Protein AF-A0A7X9EC07-F1 (afdb_monomer_lite)

Radius of gyration: 21.34 Å; chains: 1; bounding box: 47×25×72 Å

Structure (mmCIF, N/CA/C/O backbone):
data_AF-A0A7X9EC07-F1
#
_entry.id   AF-A0A7X9EC07-F1
#
loop_
_atom_site.group_PDB
_atom_site.id
_atom_site.type_symbol
_atom_site.label_atom_id
_atom_site.label_alt_id
_atom_site.label_comp_id
_atom_site.label_asym_id
_atom_site.label_entity_id
_atom_site.label_seq_id
_atom_site.pdbx_PDB_ins_code
_atom_site.Cartn_x
_atom_site.Cartn_y
_atom_site.Cartn_z
_atom_site.occupancy
_atom_site.B_iso_or_equiv
_atom_site.auth_seq_id
_atom_site.auth_comp_id
_atom_site.auth_asym_id
_atom_site.auth_atom_id
_atom_site.pdbx_PDB_model_num
ATOM 1 N N . MET A 1 1 ? -6.699 1.178 47.147 1.00 47.12 1 MET A N 1
ATOM 2 C CA . MET A 1 1 ? -6.995 0.506 45.859 1.00 47.12 1 MET A CA 1
ATOM 3 C C . MET A 1 1 ? -6.344 1.306 44.732 1.00 47.12 1 MET A C 1
ATOM 5 O O . MET A 1 1 ? -6.942 2.256 44.261 1.00 47.12 1 MET A O 1
ATOM 9 N N . SER A 1 2 ? -5.089 1.010 44.375 1.00 51.25 2 SER A N 1
ATOM 10 C CA . SER A 1 2 ? -4.297 1.791 43.393 1.00 51.25 2 SER A CA 1
ATOM 11 C C . SER A 1 2 ? -3.324 0.910 42.582 1.00 51.25 2 SER A C 1
ATOM 13 O O . SER A 1 2 ? -2.339 1.402 42.043 1.00 51.25 2 SER A O 1
ATOM 15 N N . GLY A 1 3 ? -3.553 -0.408 42.536 1.00 52.47 3 GLY A N 1
ATOM 16 C CA . GLY A 1 3 ? -2.593 -1.373 41.977 1.00 52.47 3 GLY A CA 1
ATOM 17 C C . GLY A 1 3 ? -2.921 -1.916 40.583 1.00 52.47 3 GLY A C 1
ATOM 18 O O . GLY A 1 3 ? -2.081 -2.577 39.999 1.00 52.47 3 GLY A O 1
ATOM 19 N N . SER A 1 4 ? -4.112 -1.672 40.028 1.00 55.38 4 SER A N 1
ATOM 20 C CA . SER A 1 4 ? -4.583 -2.395 38.830 1.00 55.38 4 SER A CA 1
ATOM 21 C C . SER A 1 4 ? -4.409 -1.661 37.496 1.00 55.38 4 SER A C 1
ATOM 23 O O . SER A 1 4 ? -4.569 -2.277 36.446 1.00 55.38 4 SER A O 1
ATOM 25 N N . ILE A 1 5 ? -4.094 -0.361 37.508 1.00 55.53 5 ILE A N 1
ATOM 26 C CA . ILE A 1 5 ? -3.956 0.443 36.278 1.00 55.53 5 ILE A CA 1
ATOM 27 C C . ILE A 1 5 ? -2.540 0.301 35.686 1.00 55.53 5 ILE A C 1
ATOM 29 O O . ILE A 1 5 ? -2.395 0.144 34.480 1.00 55.53 5 ILE A O 1
ATOM 33 N N . SER A 1 6 ? -1.510 0.235 36.539 1.00 56.44 6 SER A N 1
ATOM 34 C CA . SER A 1 6 ? -0.097 0.106 36.136 1.00 56.44 6 SER A CA 1
ATOM 35 C C . SER A 1 6 ? 0.211 -1.193 35.374 1.00 56.44 6 SER A C 1
ATOM 37 O O . SER A 1 6 ? 0.960 -1.181 34.398 1.00 56.44 6 SER A O 1
ATOM 39 N N . ASP A 1 7 ? -0.365 -2.322 35.793 1.00 57.97 7 ASP A N 1
ATOM 40 C CA . ASP A 1 7 ? -0.009 -3.632 35.228 1.00 57.97 7 ASP A CA 1
ATOM 41 C C . ASP A 1 7 ? -0.603 -3.875 33.833 1.00 57.97 7 ASP A C 1
ATOM 43 O O . ASP A 1 7 ? -0.006 -4.578 33.013 1.00 57.97 7 ASP A O 1
ATOM 47 N N . ASN A 1 8 ? -1.756 -3.273 33.528 1.00 56.47 8 ASN A N 1
ATOM 48 C CA . ASN A 1 8 ? -2.417 -3.446 32.233 1.00 56.47 8 ASN A CA 1
ATOM 49 C C . ASN A 1 8 ? -1.725 -2.653 31.113 1.00 56.47 8 ASN A C 1
ATOM 51 O O . ASN A 1 8 ? -1.567 -3.171 30.003 1.00 56.47 8 ASN A O 1
ATOM 55 N N . ASP A 1 9 ? -1.241 -1.446 31.412 1.00 58.19 9 ASP A N 1
ATOM 56 C CA . ASP A 1 9 ? -0.508 -0.617 30.449 1.00 58.19 9 ASP A CA 1
ATOM 57 C C . ASP A 1 9 ? 0.849 -1.244 30.087 1.00 58.19 9 ASP A C 1
ATOM 59 O O . ASP A 1 9 ? 1.226 -1.306 28.912 1.00 58.19 9 ASP A O 1
ATOM 63 N N . ASN A 1 10 ? 1.544 -1.816 31.077 1.00 57.50 10 ASN A N 1
ATOM 64 C CA . ASN A 1 10 ? 2.830 -2.486 30.868 1.00 57.50 10 ASN A CA 1
ATOM 65 C C . ASN A 1 10 ? 2.687 -3.769 30.024 1.00 57.50 10 ASN A C 1
ATOM 67 O O . ASN A 1 10 ? 3.507 -4.054 29.148 1.00 57.50 10 ASN A O 1
ATOM 71 N N . LYS A 1 11 ? 1.607 -4.532 30.232 1.00 57.59 11 LYS A N 1
ATOM 72 C CA . LYS A 1 11 ? 1.327 -5.763 29.476 1.00 57.59 11 LYS A CA 1
ATOM 73 C C . LYS A 1 11 ? 0.937 -5.480 28.020 1.00 57.59 11 LYS A C 1
ATOM 75 O O . LYS A 1 11 ? 1.361 -6.208 27.124 1.00 57.59 11 LYS A O 1
ATOM 80 N N . SER A 1 12 ? 0.182 -4.407 27.771 1.00 57.81 12 SER A N 1
ATOM 81 C CA . SER A 1 12 ? -0.192 -3.970 26.417 1.00 57.81 12 SER A CA 1
ATOM 82 C C . SER A 1 12 ? 1.024 -3.498 25.604 1.00 57.81 12 SER A C 1
ATOM 84 O O . SER A 1 12 ? 1.198 -3.899 24.449 1.00 57.81 12 SER A O 1
ATOM 86 N N . CYS A 1 13 ? 1.927 -2.730 26.229 1.00 58.59 13 CYS A N 1
ATOM 87 C CA . CYS A 1 13 ? 3.150 -2.231 25.591 1.00 58.59 13 CYS A CA 1
ATOM 88 C C . CYS A 1 13 ? 4.099 -3.370 25.170 1.00 58.59 13 CYS A C 1
ATOM 90 O O . CYS A 1 13 ? 4.586 -3.394 24.037 1.00 58.59 13 CYS A O 1
ATOM 92 N N . ASN A 1 14 ? 4.278 -4.375 26.034 1.00 69.38 14 ASN A N 1
ATOM 93 C CA . ASN A 1 14 ? 5.111 -5.544 25.739 1.00 69.38 14 ASN A CA 1
ATOM 94 C C . ASN A 1 14 ? 4.562 -6.385 24.574 1.00 69.38 14 ASN A C 1
ATOM 96 O O . ASN A 1 14 ? 5.335 -6.876 23.753 1.00 69.38 14 ASN A O 1
ATOM 100 N N . ASN A 1 15 ? 3.238 -6.507 24.452 1.00 71.31 15 ASN A N 1
ATOM 101 C CA . ASN A 1 15 ? 2.611 -7.257 23.363 1.00 71.31 15 ASN A CA 1
ATOM 102 C C . ASN A 1 15 ? 2.710 -6.520 22.017 1.00 71.31 15 ASN A C 1
ATOM 104 O O . ASN A 1 15 ? 3.002 -7.143 20.997 1.00 71.31 15 ASN A O 1
ATOM 108 N N . LEU A 1 16 ? 2.523 -5.195 22.000 1.00 72.50 16 LEU A N 1
ATOM 109 C CA . LEU A 1 16 ? 2.703 -4.385 20.790 1.00 72.50 16 LEU A CA 1
ATOM 110 C C . LEU A 1 16 ? 4.152 -4.412 20.306 1.00 72.50 16 LEU A C 1
ATOM 112 O O . LEU A 1 16 ? 4.399 -4.612 19.118 1.00 72.50 16 LEU A O 1
ATOM 116 N N . TRP A 1 17 ? 5.111 -4.265 21.220 1.00 71.06 17 TRP A N 1
ATOM 117 C CA . TRP A 1 17 ? 6.529 -4.303 20.877 1.00 71.06 17 TRP A CA 1
ATOM 118 C C . TRP A 1 17 ? 6.947 -5.671 20.329 1.00 71.06 17 TRP A C 1
ATOM 120 O O . TRP A 1 17 ? 7.664 -5.739 19.335 1.00 71.06 17 TRP A O 1
ATOM 130 N N . GLN A 1 18 ? 6.422 -6.764 20.892 1.00 78.75 18 GLN A N 1
ATOM 131 C CA . GLN A 1 18 ? 6.635 -8.113 20.359 1.00 78.75 18 GLN A CA 1
ATOM 132 C C . GLN A 1 18 ? 6.054 -8.294 18.950 1.00 78.75 18 GLN A C 1
ATOM 134 O O . GLN A 1 18 ? 6.718 -8.877 18.093 1.00 78.75 18 GLN A O 1
ATOM 139 N N . ILE A 1 19 ? 4.848 -7.782 18.677 1.00 78.38 19 ILE A N 1
ATOM 140 C CA . ILE A 1 19 ? 4.241 -7.838 17.335 1.00 78.38 19 ILE A CA 1
ATOM 141 C C . ILE A 1 19 ? 5.085 -7.037 16.336 1.00 78.38 19 ILE A C 1
ATOM 143 O O . ILE A 1 19 ? 5.397 -7.538 15.253 1.00 78.38 19 ILE A O 1
ATOM 147 N N . LEU A 1 20 ? 5.508 -5.828 16.714 1.00 77.75 20 LEU A N 1
ATOM 148 C CA . LEU A 1 20 ? 6.350 -4.977 15.876 1.00 77.75 20 LEU A CA 1
ATOM 149 C C . LEU A 1 20 ? 7.702 -5.641 15.606 1.00 77.75 20 LEU A C 1
ATOM 151 O O . LEU A 1 20 ? 8.090 -5.751 14.447 1.00 77.75 20 LEU A O 1
ATOM 155 N N . PHE A 1 21 ? 8.370 -6.175 16.629 1.00 81.81 21 PHE A N 1
ATOM 156 C CA . PHE A 1 21 ? 9.655 -6.858 16.481 1.00 81.81 21 PHE A CA 1
ATOM 157 C C . PHE A 1 21 ? 9.546 -8.110 15.605 1.00 81.81 21 PHE A C 1
ATOM 159 O O . PHE A 1 21 ? 10.382 -8.336 14.734 1.00 81.81 21 PHE A O 1
ATOM 166 N N . ARG A 1 22 ? 8.476 -8.899 15.767 1.00 80.94 22 ARG A N 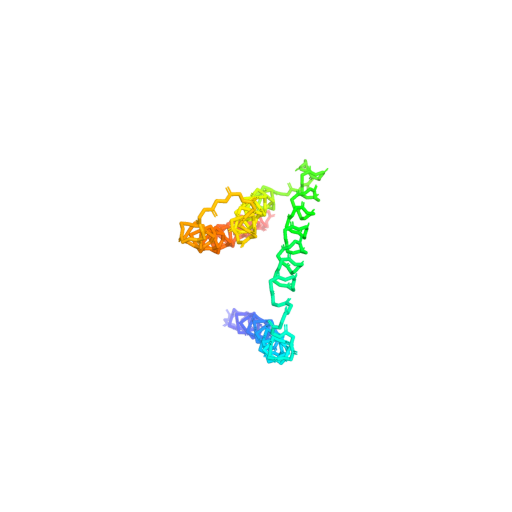1
ATOM 167 C CA . ARG A 1 22 ? 8.229 -10.096 14.951 1.00 80.94 22 ARG A CA 1
ATOM 168 C C . ARG A 1 22 ? 7.968 -9.740 13.486 1.00 80.94 22 ARG A C 1
ATOM 170 O O . ARG A 1 22 ? 8.498 -10.400 12.592 1.00 80.94 22 ARG A O 1
ATOM 177 N N . SER A 1 23 ? 7.206 -8.675 13.231 1.00 77.62 23 SER A N 1
ATOM 178 C CA . SER A 1 23 ? 6.990 -8.169 11.870 1.00 77.62 23 SER A CA 1
ATOM 179 C C . SER A 1 23 ? 8.277 -7.604 11.253 1.00 77.62 23 SER A C 1
ATOM 181 O O . SER A 1 23 ? 8.600 -7.926 10.114 1.00 77.62 23 SER A O 1
ATOM 183 N N . LEU A 1 24 ? 9.075 -6.867 12.030 1.00 83.12 24 LEU A N 1
ATOM 184 C CA . LEU A 1 24 ? 10.349 -6.296 11.600 1.00 83.12 24 LEU A CA 1
ATOM 185 C C . LEU A 1 24 ? 11.375 -7.385 11.266 1.00 83.12 24 LEU A C 1
ATOM 187 O O . LEU A 1 24 ? 12.037 -7.306 10.237 1.00 83.12 24 LEU A O 1
ATOM 191 N N . LEU A 1 25 ? 11.459 -8.437 12.084 1.00 83.00 25 LEU A N 1
ATOM 192 C CA . LEU A 1 25 ? 12.346 -9.577 11.846 1.00 83.00 25 LEU A CA 1
ATOM 193 C C . LEU A 1 25 ? 11.992 -10.311 10.546 1.00 83.00 25 LEU A C 1
ATOM 195 O O . LEU A 1 25 ? 12.879 -10.724 9.803 1.00 83.00 25 LEU A O 1
ATOM 199 N N . SER A 1 26 ? 10.695 -10.414 10.247 1.00 76.19 26 SER A N 1
ATOM 200 C CA . SER A 1 26 ? 10.198 -11.000 8.998 1.00 76.19 26 SER A CA 1
ATOM 201 C C . SER A 1 26 ? 10.651 -10.181 7.783 1.00 76.19 26 SER A C 1
ATOM 203 O O . SER A 1 26 ? 11.126 -10.740 6.798 1.00 7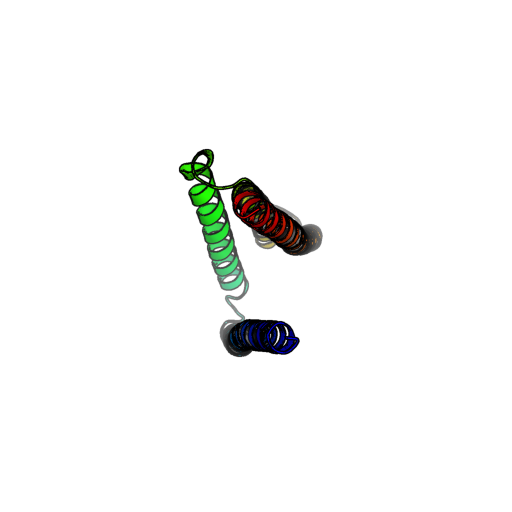6.19 26 SER A O 1
ATOM 205 N N . VAL A 1 27 ? 10.568 -8.849 7.874 1.00 80.69 27 VAL A N 1
ATOM 206 C CA . VAL A 1 27 ? 11.023 -7.928 6.820 1.00 80.69 27 VAL A CA 1
ATOM 207 C C . VAL A 1 27 ? 12.544 -7.995 6.648 1.00 80.69 27 VAL A C 1
ATOM 209 O O . VAL A 1 27 ? 13.026 -8.116 5.524 1.00 80.69 27 VAL A O 1
ATOM 212 N N . ILE A 1 28 ? 13.304 -7.990 7.749 1.00 83.38 28 ILE A N 1
ATOM 213 C CA . ILE A 1 28 ? 14.773 -8.081 7.732 1.00 83.38 28 ILE A CA 1
ATOM 214 C C . ILE A 1 28 ? 15.243 -9.391 7.094 1.00 83.38 28 ILE A C 1
ATOM 216 O O . ILE A 1 28 ? 16.244 -9.382 6.390 1.00 83.38 28 ILE A O 1
ATOM 220 N N . ALA A 1 29 ? 14.538 -10.506 7.296 1.00 82.06 29 ALA A N 1
ATOM 221 C CA . ALA A 1 29 ? 14.895 -11.786 6.686 1.00 82.06 29 ALA A CA 1
ATOM 222 C C . ALA A 1 29 ? 14.613 -11.839 5.170 1.00 82.06 29 ALA A C 1
ATOM 224 O O . ALA A 1 29 ? 15.319 -12.526 4.433 1.00 82.06 29 ALA A O 1
ATOM 225 N N . LEU A 1 30 ? 13.605 -11.102 4.692 1.00 82.62 30 LEU A N 1
ATOM 226 C CA . LEU A 1 30 ? 13.217 -11.068 3.278 1.00 82.62 30 LEU A CA 1
ATOM 227 C C . LEU A 1 30 ? 14.166 -10.222 2.417 1.00 82.62 30 LEU A C 1
ATOM 229 O O . LEU A 1 30 ? 14.437 -10.579 1.272 1.00 82.62 30 LEU A O 1
ATOM 233 N N . VAL A 1 31 ? 14.709 -9.129 2.959 1.00 83.31 31 VAL A N 1
ATOM 234 C CA . VAL A 1 31 ? 15.576 -8.202 2.207 1.00 83.31 31 VAL A CA 1
ATOM 235 C C . VAL A 1 31 ? 16.854 -8.871 1.651 1.00 83.31 31 VAL A C 1
ATOM 237 O O . VAL A 1 31 ? 17.112 -8.724 0.456 1.00 83.31 31 VAL A O 1
ATOM 240 N N . PRO A 1 32 ? 17.633 -9.656 2.424 1.00 80.94 32 PRO A N 1
ATOM 241 C CA . PRO A 1 32 ? 18.808 -10.372 1.922 1.00 80.94 32 PRO A CA 1
ATOM 242 C C . PRO A 1 32 ? 18.468 -11.389 0.833 1.00 80.94 32 PRO A C 1
ATOM 244 O O . PRO A 1 32 ? 19.236 -11.555 -0.113 1.00 80.94 32 PRO A O 1
ATOM 247 N N . LEU A 1 33 ? 17.311 -12.051 0.948 1.00 80.25 33 LEU A N 1
ATOM 248 C CA . LEU A 1 33 ? 16.842 -13.013 -0.045 1.00 80.25 33 LEU A CA 1
ATOM 249 C C . LEU A 1 33 ? 16.534 -12.320 -1.378 1.00 80.25 33 LEU A C 1
ATOM 251 O O . LEU A 1 33 ? 16.957 -12.810 -2.423 1.00 80.25 33 LEU A O 1
ATOM 255 N N . LEU A 1 34 ? 15.869 -11.158 -1.344 1.00 77.50 34 LEU A N 1
ATOM 256 C CA . LEU A 1 34 ? 15.637 -10.353 -2.545 1.00 77.50 34 LEU A CA 1
ATOM 257 C C . LEU A 1 34 ? 16.952 -9.885 -3.177 1.00 77.50 34 LEU A C 1
ATOM 259 O O . LEU A 1 34 ? 17.119 -10.027 -4.382 1.00 77.50 34 LEU A O 1
ATOM 263 N N . ILE A 1 35 ? 17.903 -9.388 -2.379 1.00 78.81 35 ILE A N 1
ATOM 264 C CA . ILE A 1 35 ? 19.212 -8.943 -2.886 1.00 78.81 35 ILE A CA 1
ATOM 265 C C . ILE A 1 35 ? 19.959 -10.106 -3.553 1.00 78.81 35 ILE A C 1
ATOM 267 O O . ILE A 1 35 ? 20.511 -9.946 -4.640 1.00 78.81 35 ILE A O 1
ATOM 271 N N . PHE A 1 36 ? 19.942 -11.290 -2.938 1.00 79.69 36 PHE A N 1
ATOM 272 C CA . PHE A 1 36 ? 20.575 -12.485 -3.494 1.00 79.69 36 PHE A CA 1
ATOM 273 C C . PHE A 1 36 ? 19.962 -12.898 -4.840 1.00 79.69 36 PHE A C 1
ATOM 275 O O . PHE A 1 36 ? 20.690 -13.237 -5.777 1.00 79.69 36 PHE A O 1
ATOM 282 N N . ILE A 1 37 ? 18.633 -12.830 -4.960 1.00 75.69 37 ILE A N 1
ATOM 283 C CA . ILE A 1 37 ? 17.921 -13.088 -6.217 1.00 75.69 37 ILE A CA 1
ATOM 284 C C . ILE A 1 37 ? 18.310 -12.042 -7.270 1.00 75.69 37 ILE A C 1
ATOM 286 O O . ILE A 1 37 ? 18.680 -12.425 -8.378 1.00 75.69 37 ILE A O 1
ATOM 290 N N . SER A 1 38 ? 18.318 -10.751 -6.925 1.00 69.75 38 SER A N 1
ATOM 291 C CA . SER A 1 38 ? 18.657 -9.668 -7.859 1.00 69.75 38 SER A CA 1
ATOM 292 C C . SER A 1 38 ? 20.081 -9.776 -8.409 1.00 69.75 38 SER A C 1
ATOM 294 O O . SER A 1 38 ? 20.289 -9.606 -9.606 1.00 69.75 38 SER A O 1
ATOM 296 N N . VAL A 1 39 ? 21.063 -10.124 -7.569 1.00 76.50 39 VAL A N 1
ATOM 297 C CA . VAL A 1 39 ? 22.459 -10.304 -8.009 1.00 76.50 39 VAL A CA 1
ATOM 298 C C . VAL A 1 39 ? 22.593 -11.490 -8.969 1.00 76.50 39 VAL A C 1
ATOM 300 O O . VAL A 1 39 ? 23.352 -11.427 -9.934 1.00 76.50 39 VAL A O 1
ATOM 303 N N . LYS A 1 40 ? 21.845 -12.574 -8.733 1.00 77.06 40 LYS A N 1
ATOM 304 C CA . LYS A 1 40 ? 21.926 -13.797 -9.544 1.00 77.06 40 LYS A CA 1
ATOM 305 C C . LYS A 1 40 ? 21.129 -13.710 -10.851 1.00 77.06 40 LYS A C 1
ATOM 307 O O . LYS A 1 40 ? 21.519 -14.327 -11.839 1.00 77.06 40 LYS A O 1
ATOM 312 N N . PHE A 1 41 ? 20.034 -12.952 -10.865 1.00 69.69 41 PHE A N 1
ATOM 313 C CA . PHE A 1 41 ? 19.098 -12.834 -11.990 1.00 69.69 41 PHE A CA 1
ATOM 314 C C . PHE A 1 41 ? 19.105 -11.441 -12.631 1.00 69.69 41 PHE A C 1
ATOM 316 O O . PHE A 1 41 ? 18.088 -10.991 -13.150 1.00 69.69 41 PHE A O 1
ATOM 323 N N . ASN A 1 42 ? 20.262 -10.775 -12.651 1.00 70.88 42 ASN A N 1
ATOM 324 C CA . ASN A 1 42 ? 20.396 -9.410 -13.167 1.00 70.88 42 ASN A CA 1
ATOM 325 C C . ASN A 1 42 ? 19.884 -9.247 -14.617 1.00 70.88 42 ASN A C 1
ATOM 327 O O . ASN A 1 42 ? 19.325 -8.216 -14.966 1.00 70.88 42 ASN A O 1
ATOM 331 N N . ASN A 1 43 ? 19.989 -10.295 -15.444 1.00 74.62 43 ASN A N 1
ATOM 332 C CA . ASN A 1 43 ? 19.505 -10.285 -16.833 1.00 74.62 43 ASN A CA 1
ATOM 333 C C . ASN A 1 43 ? 17.967 -10.307 -16.967 1.00 74.62 43 ASN A C 1
ATOM 335 O O . ASN A 1 43 ? 17.455 -10.084 -18.058 1.00 74.62 43 ASN A O 1
ATOM 339 N N . TYR A 1 44 ? 17.235 -10.601 -15.888 1.00 76.69 44 TYR A N 1
ATOM 340 C CA . TYR A 1 44 ? 15.770 -10.712 -15.864 1.00 76.69 44 TYR A CA 1
ATOM 341 C C . TYR A 1 44 ? 15.136 -9.788 -14.816 1.00 76.69 44 TYR A C 1
ATOM 343 O O . TYR A 1 44 ? 14.004 -10.021 -14.386 1.00 76.69 44 TYR A O 1
ATOM 351 N N . LEU A 1 45 ? 15.869 -8.756 -14.386 1.00 77.69 45 LEU A N 1
ATOM 352 C CA . LEU A 1 45 ? 15.443 -7.839 -13.332 1.00 77.69 45 LEU A CA 1
ATOM 353 C C . LEU A 1 45 ? 14.093 -7.194 -13.664 1.00 77.69 45 LEU A C 1
ATOM 355 O O . LEU A 1 45 ? 13.201 -7.199 -12.819 1.00 77.69 45 LEU A O 1
ATOM 359 N N . ASP A 1 46 ? 13.907 -6.747 -14.906 1.00 79.62 46 ASP A N 1
ATOM 360 C CA . ASP A 1 46 ? 12.676 -6.080 -15.343 1.00 79.62 46 ASP A CA 1
ATOM 361 C C . ASP A 1 46 ? 11.453 -7.005 -15.276 1.00 79.62 46 ASP A C 1
ATOM 363 O O . ASP A 1 46 ? 10.370 -6.594 -14.852 1.00 79.62 46 ASP A O 1
ATOM 367 N N . LEU A 1 47 ? 11.631 -8.281 -15.637 1.00 81.88 47 LEU A N 1
ATOM 368 C CA . LEU A 1 47 ? 10.573 -9.289 -15.556 1.00 81.88 47 LEU A CA 1
ATOM 369 C C . LEU A 1 47 ? 10.220 -9.603 -14.104 1.00 81.88 47 LEU A C 1
ATOM 371 O O . LEU A 1 47 ? 9.042 -9.651 -13.759 1.00 81.88 47 LEU A O 1
ATOM 375 N N . TYR A 1 48 ? 11.223 -9.798 -13.247 1.00 82.38 48 TYR A N 1
ATOM 376 C CA . TYR A 1 48 ? 10.991 -10.075 -11.832 1.00 82.38 48 TYR A CA 1
ATOM 377 C C . TYR A 1 48 ? 10.317 -8.895 -11.120 1.00 82.38 48 TYR A C 1
ATOM 379 O O . TYR A 1 48 ? 9.347 -9.103 -10.392 1.00 82.38 48 TYR A O 1
ATOM 387 N N . HIS A 1 49 ? 10.786 -7.668 -11.374 1.00 84.56 49 HIS A N 1
ATOM 388 C CA . HIS A 1 49 ? 10.184 -6.436 -10.855 1.00 84.56 49 HIS A CA 1
ATOM 389 C C . HIS A 1 49 ? 8.712 -6.345 -11.251 1.00 84.56 49 HIS A C 1
ATOM 391 O O . HIS A 1 49 ? 7.838 -6.246 -10.395 1.00 84.56 49 HIS A O 1
ATOM 397 N N . THR A 1 50 ? 8.427 -6.504 -12.544 1.00 89.00 50 THR A N 1
ATOM 398 C CA . THR A 1 50 ? 7.062 -6.451 -13.078 1.00 89.00 50 THR A CA 1
ATOM 399 C C . THR A 1 50 ? 6.162 -7.520 -12.454 1.00 89.00 50 THR A C 1
ATOM 401 O O . THR A 1 50 ? 5.048 -7.221 -12.035 1.00 89.00 50 THR A O 1
ATOM 404 N N . VAL A 1 51 ? 6.630 -8.767 -12.336 1.00 89.81 51 VAL A N 1
ATOM 405 C CA . VAL A 1 51 ? 5.843 -9.854 -11.727 1.00 89.81 51 VAL A CA 1
ATOM 406 C C . VAL A 1 51 ? 5.523 -9.564 -10.261 1.00 89.81 51 VAL A C 1
ATOM 408 O O . VAL A 1 51 ? 4.384 -9.769 -9.839 1.00 89.81 51 VAL A O 1
ATOM 411 N N . LEU A 1 52 ? 6.494 -9.075 -9.484 1.00 88.94 52 LEU A N 1
ATOM 412 C CA . LEU A 1 52 ? 6.259 -8.709 -8.087 1.00 88.94 52 LEU A CA 1
ATOM 413 C C . LEU A 1 52 ? 5.246 -7.572 -7.950 1.00 88.94 52 LEU A C 1
ATOM 415 O O . LEU A 1 52 ? 4.345 -7.666 -7.114 1.00 88.94 52 LEU A O 1
ATOM 419 N N . GLU A 1 53 ? 5.368 -6.531 -8.773 1.00 90.12 53 GLU A N 1
ATOM 420 C CA . GLU A 1 53 ? 4.431 -5.408 -8.760 1.00 90.12 53 GLU A CA 1
ATOM 421 C C . GLU A 1 53 ? 3.015 -5.866 -9.145 1.00 90.12 53 GLU A C 1
ATOM 423 O O . GLU A 1 53 ? 2.052 -5.533 -8.456 1.00 90.12 53 GLU A O 1
ATOM 428 N N . LEU A 1 54 ? 2.856 -6.734 -10.156 1.00 92.06 54 LEU A N 1
AT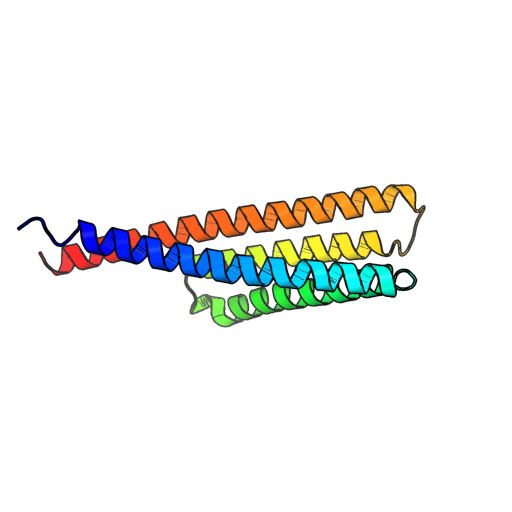OM 429 C CA . LEU A 1 54 ? 1.544 -7.300 -10.502 1.00 92.06 54 LEU A CA 1
ATOM 430 C C . LEU A 1 54 ? 0.932 -8.127 -9.365 1.00 92.06 54 LEU A C 1
ATOM 432 O O . LEU A 1 54 ? -0.274 -8.030 -9.127 1.00 92.06 54 LEU A O 1
ATOM 436 N N . ILE A 1 55 ? 1.731 -8.929 -8.656 1.00 93.81 55 ILE A N 1
ATOM 437 C CA . ILE A 1 55 ? 1.254 -9.674 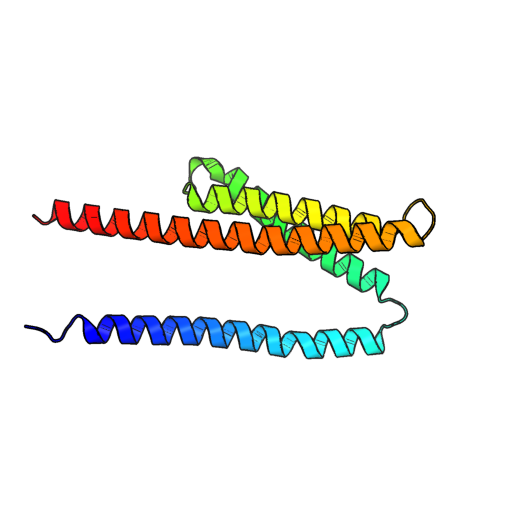-7.481 1.00 93.81 55 ILE A CA 1
ATOM 438 C C . ILE A 1 55 ? 0.768 -8.695 -6.406 1.00 93.81 55 ILE A C 1
ATOM 440 O O . ILE A 1 55 ? -0.295 -8.905 -5.818 1.00 93.81 55 ILE A O 1
ATOM 444 N N . PHE A 1 56 ? 1.511 -7.614 -6.164 1.00 92.94 56 PHE A N 1
ATOM 445 C CA . PHE A 1 56 ? 1.133 -6.600 -5.184 1.00 92.94 56 PHE A CA 1
ATOM 446 C C . PHE A 1 56 ? -0.171 -5.885 -5.566 1.00 92.94 56 PHE A C 1
ATOM 448 O O . PHE A 1 56 ? -1.095 -5.813 -4.750 1.00 92.94 56 PHE A O 1
ATOM 455 N N . ILE A 1 57 ? -0.292 -5.448 -6.824 1.00 95.25 57 ILE A N 1
ATOM 456 C CA . ILE A 1 57 ? -1.509 -4.841 -7.384 1.00 95.25 57 ILE A CA 1
ATOM 457 C C . ILE A 1 57 ? -2.695 -5.800 -7.244 1.00 95.25 57 ILE A C 1
ATOM 459 O O . ILE A 1 57 ? -3.772 -5.396 -6.803 1.00 95.25 57 ILE A O 1
ATOM 463 N N . PHE A 1 58 ? -2.505 -7.082 -7.566 1.00 96.31 58 PHE A N 1
ATOM 464 C CA . PHE A 1 58 ? -3.549 -8.096 -7.446 1.00 96.31 58 PHE A CA 1
ATOM 465 C C . PHE A 1 58 ? -4.031 -8.255 -6.000 1.00 96.31 58 PHE A C 1
ATOM 467 O O . PHE A 1 58 ? -5.237 -8.258 -5.756 1.00 96.31 58 PHE A O 1
ATOM 474 N N . ILE A 1 59 ? -3.114 -8.331 -5.030 1.00 95.81 59 ILE A N 1
ATOM 475 C CA . ILE A 1 59 ? -3.460 -8.417 -3.602 1.00 95.81 59 ILE A CA 1
ATOM 476 C C . ILE A 1 59 ? -4.230 -7.167 -3.152 1.00 95.81 59 ILE A C 1
ATOM 478 O O . ILE A 1 59 ? -5.232 -7.284 -2.442 1.00 95.81 59 ILE A O 1
ATOM 482 N N . ALA A 1 60 ? -3.799 -5.975 -3.573 1.00 95.50 60 ALA A N 1
ATOM 483 C CA . ALA A 1 60 ? -4.458 -4.719 -3.225 1.00 95.50 60 ALA A CA 1
ATOM 484 C C . ALA A 1 60 ? -5.877 -4.622 -3.818 1.00 95.50 60 ALA A C 1
ATOM 486 O O . ALA A 1 60 ? -6.822 -4.266 -3.106 1.00 95.50 60 ALA A O 1
ATOM 487 N N . LEU A 1 61 ? -6.059 -5.012 -5.084 1.00 96.62 61 LEU A N 1
ATOM 488 C CA . LEU A 1 61 ? -7.376 -5.092 -5.722 1.00 96.62 61 LEU A CA 1
ATOM 489 C C . LEU A 1 61 ? -8.264 -6.145 -5.060 1.00 96.62 61 LEU A C 1
ATOM 491 O O . LEU A 1 61 ? -9.439 -5.885 -4.815 1.00 96.62 61 LEU A O 1
ATOM 495 N N . PHE A 1 62 ? -7.714 -7.312 -4.725 1.00 96.75 62 PHE A N 1
ATOM 496 C CA . PHE A 1 62 ? -8.450 -8.356 -4.022 1.00 96.75 62 PHE A CA 1
ATOM 497 C C . PHE A 1 62 ? -8.955 -7.866 -2.660 1.00 96.75 62 PHE A C 1
ATOM 499 O O . PHE A 1 62 ? -10.125 -8.059 -2.332 1.00 96.75 62 PHE A O 1
ATOM 506 N N . ALA A 1 63 ? -8.112 -7.167 -1.893 1.00 94.75 63 ALA A N 1
ATOM 507 C CA . ALA A 1 63 ? -8.510 -6.556 -0.627 1.00 94.75 63 ALA A CA 1
ATOM 508 C C . ALA A 1 63 ? -9.632 -5.520 -0.814 1.00 94.75 63 ALA A C 1
ATOM 510 O O . ALA A 1 63 ? -10.609 -5.527 -0.060 1.00 94.75 63 ALA A O 1
ATOM 511 N N . PHE A 1 64 ? -9.535 -4.672 -1.843 1.00 96.56 64 PHE A N 1
ATOM 512 C CA . PHE A 1 64 ? -10.600 -3.732 -2.194 1.00 96.56 64 PHE A CA 1
ATOM 513 C C . PHE A 1 64 ? -11.911 -4.457 -2.524 1.00 96.56 64 PHE A C 1
ATOM 515 O O . PHE A 1 64 ? -12.936 -4.153 -1.916 1.00 96.56 64 PHE A O 1
ATOM 522 N N . PHE A 1 65 ? -11.887 -5.439 -3.427 1.00 96.75 65 PHE A N 1
ATOM 523 C CA . PHE A 1 65 ? -13.085 -6.182 -3.820 1.00 96.75 65 PHE A CA 1
ATOM 524 C C . PHE A 1 65 ? -13.700 -6.946 -2.652 1.00 96.75 65 PHE A C 1
ATOM 526 O O . PHE A 1 65 ? -14.919 -6.955 -2.505 1.00 96.75 65 PHE A O 1
ATOM 533 N N . PHE A 1 66 ? -12.884 -7.537 -1.782 1.00 96.12 66 PHE A N 1
ATOM 534 C CA . PHE A 1 66 ? -13.368 -8.216 -0.585 1.00 96.12 66 PHE A CA 1
ATOM 535 C C . PHE A 1 66 ? -14.162 -7.270 0.330 1.00 96.12 66 PHE A C 1
ATOM 537 O O . PHE A 1 66 ? -15.247 -7.623 0.804 1.00 96.12 66 PHE A O 1
ATOM 544 N N . ILE A 1 67 ? -13.650 -6.055 0.546 1.00 95.06 67 ILE A N 1
ATOM 545 C CA . ILE A 1 67 ? -14.320 -5.021 1.345 1.00 95.06 67 ILE A CA 1
ATOM 546 C C . ILE A 1 67 ? -15.569 -4.505 0.624 1.00 95.06 67 ILE A C 1
ATOM 548 O O . ILE A 1 67 ? -16.614 -4.344 1.251 1.00 95.06 67 ILE A O 1
ATOM 552 N N . TRP A 1 68 ? -15.479 -4.283 -0.688 1.00 94.88 68 TRP A 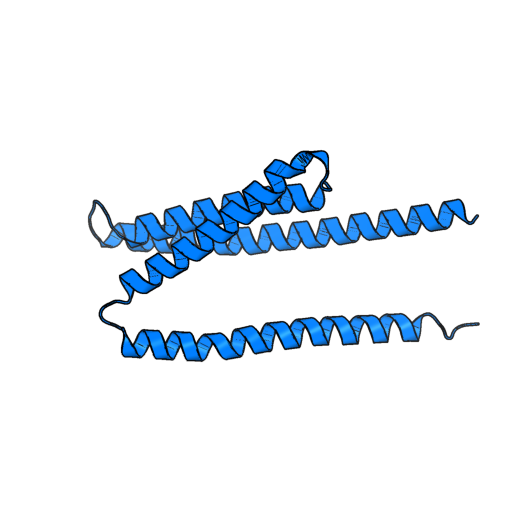N 1
ATOM 553 C CA . TRP A 1 68 ? -16.577 -3.795 -1.520 1.00 94.88 68 TRP A CA 1
ATOM 554 C C . TRP A 1 68 ? -17.761 -4.768 -1.557 1.00 94.88 68 TRP A C 1
ATOM 556 O O . TRP A 1 68 ? -18.905 -4.367 -1.370 1.00 94.88 68 TRP A O 1
ATOM 566 N N . LEU A 1 69 ? -17.505 -6.067 -1.715 1.00 95.94 69 LEU A N 1
ATOM 567 C CA . LEU A 1 69 ? -18.551 -7.096 -1.713 1.00 95.94 69 LEU A CA 1
ATOM 568 C C . LEU A 1 69 ? -19.255 -7.225 -0.356 1.00 95.94 69 LEU A C 1
ATOM 570 O O . LEU A 1 69 ? -20.403 -7.654 -0.287 1.00 95.94 69 LEU A O 1
ATOM 574 N N . ASN A 1 70 ? -18.584 -6.834 0.726 1.00 94.56 70 ASN A N 1
ATOM 575 C CA . ASN A 1 70 ? -19.125 -6.856 2.082 1.00 94.56 70 ASN A CA 1
ATOM 576 C C . ASN A 1 70 ? -19.446 -5.446 2.603 1.00 94.56 70 ASN A C 1
ATOM 578 O O . ASN A 1 70 ? -19.527 -5.248 3.818 1.00 94.56 70 ASN A O 1
ATOM 582 N N . TYR A 1 71 ? -19.644 -4.477 1.700 1.00 91.19 71 TYR A N 1
ATOM 583 C CA . TYR A 1 71 ? -19.742 -3.057 2.035 1.00 91.19 71 TYR A CA 1
ATOM 584 C C . TYR A 1 71 ? -20.753 -2.783 3.151 1.00 91.19 71 TYR A C 1
ATOM 586 O O . TYR A 1 71 ? -20.418 -2.125 4.131 1.00 91.19 71 TYR A O 1
ATOM 594 N N . GLU A 1 72 ? -21.959 -3.345 3.066 1.00 91.25 72 GLU A N 1
ATOM 595 C CA . GLU A 1 72 ? -23.022 -3.117 4.054 1.00 91.25 72 GLU A CA 1
ATOM 596 C C . GLU A 1 72 ? -22.707 -3.696 5.440 1.00 91.25 72 GLU A C 1
ATOM 598 O O . GLU A 1 72 ? -23.087 -3.110 6.452 1.00 91.25 72 GLU A O 1
ATOM 603 N N . LYS A 1 73 ? -21.975 -4.814 5.498 1.00 90.62 73 LYS A N 1
ATOM 604 C CA . LYS A 1 73 ? -21.697 -5.566 6.736 1.00 90.62 73 LYS A CA 1
ATOM 605 C C . LYS A 1 73 ? -20.462 -5.065 7.481 1.00 90.62 73 LYS A C 1
ATOM 607 O O . LYS A 1 73 ? -20.297 -5.334 8.667 1.00 90.62 73 LYS A O 1
ATOM 612 N N . ILE A 1 74 ? -19.572 -4.373 6.780 1.00 91.12 74 ILE A N 1
ATOM 613 C CA . ILE A 1 74 ? -18.277 -3.939 7.294 1.00 91.12 74 ILE A CA 1
ATOM 614 C C . ILE A 1 74 ? -18.368 -2.509 7.849 1.00 91.12 74 ILE A C 1
ATOM 616 O O . ILE A 1 74 ? -19.071 -1.657 7.299 1.00 91.12 74 ILE A O 1
ATOM 620 N N . SER A 1 75 ? -17.633 -2.229 8.934 1.00 87.62 75 SER A N 1
ATOM 621 C CA . SER A 1 75 ? -17.603 -0.900 9.560 1.00 87.62 75 SER A CA 1
ATOM 622 C C . SER A 1 75 ? -16.973 0.161 8.649 1.00 87.62 75 SER A C 1
ATOM 624 O O . SER A 1 75 ? -16.135 -0.135 7.793 1.00 87.62 75 SER A O 1
ATOM 626 N N . SER A 1 76 ? -17.341 1.427 8.864 1.00 87.12 76 SER A N 1
ATOM 627 C CA . SER A 1 76 ? -16.853 2.561 8.063 1.00 87.12 76 SER A CA 1
ATOM 628 C C . SER A 1 76 ? -15.316 2.636 7.985 1.00 87.12 76 SER A C 1
ATOM 630 O O . SER A 1 76 ? -14.763 2.947 6.931 1.00 87.12 76 SER A O 1
ATOM 632 N N . CYS A 1 77 ? -14.618 2.241 9.060 1.00 87.75 77 CYS A N 1
ATOM 633 C CA . CYS A 1 77 ? -13.152 2.241 9.124 1.00 87.75 77 CYS A CA 1
ATOM 634 C C . CYS A 1 77 ? -12.518 1.333 8.061 1.00 87.75 77 CYS A C 1
ATOM 636 O O . CYS A 1 77 ? -11.601 1.727 7.342 1.00 87.75 77 CYS A O 1
ATOM 638 N N . TYR A 1 78 ? -13.026 0.109 7.934 1.00 88.88 78 TYR A N 1
ATOM 639 C CA . TYR A 1 78 ? -12.530 -0.852 6.951 1.00 88.88 78 TYR A CA 1
ATOM 640 C C . TYR A 1 78 ? -12.952 -0.478 5.525 1.00 88.88 78 TYR A C 1
ATOM 642 O O . TYR A 1 78 ? -12.194 -0.720 4.591 1.00 88.88 78 TYR A O 1
ATOM 650 N N . ARG A 1 79 ? -14.112 0.170 5.334 1.00 92.12 79 ARG A N 1
ATOM 651 C CA . ARG A 1 79 ? -14.510 0.696 4.012 1.00 92.12 79 ARG A CA 1
ATOM 652 C C . ARG A 1 79 ? -13.491 1.706 3.496 1.00 92.12 79 ARG A C 1
ATOM 654 O O . ARG A 1 79 ? -13.091 1.641 2.337 1.00 92.12 79 ARG A O 1
ATOM 661 N N . MET A 1 80 ? -13.035 2.602 4.371 1.00 91.44 80 MET A N 1
ATOM 662 C CA . MET A 1 80 ? -11.992 3.565 4.035 1.00 91.44 80 MET A CA 1
ATOM 663 C C . MET A 1 80 ? -10.678 2.874 3.639 1.00 91.44 80 MET A C 1
ATOM 665 O O . MET A 1 80 ? -10.050 3.271 2.657 1.00 91.44 80 MET A O 1
ATOM 669 N N . LEU A 1 81 ? -10.292 1.818 4.364 1.00 93.56 81 LEU A N 1
ATOM 670 C CA . LEU A 1 81 ? -9.116 1.013 4.032 1.00 93.56 81 LEU A CA 1
ATOM 671 C C . LEU A 1 81 ? -9.223 0.423 2.617 1.00 93.56 81 LEU A C 1
ATOM 673 O O . LEU A 1 81 ? -8.263 0.498 1.859 1.00 93.56 81 LEU A O 1
ATOM 677 N N . GLY A 1 82 ? -10.404 -0.076 2.237 1.00 93.88 82 GLY A N 1
ATOM 678 C CA . GLY A 1 82 ? -10.665 -0.599 0.894 1.00 93.88 82 GLY A CA 1
ATOM 679 C C . GLY A 1 82 ? -10.430 0.436 -0.206 1.00 93.88 82 GLY A C 1
ATOM 680 O O . GLY A 1 82 ? -9.698 0.160 -1.154 1.00 93.88 82 GLY A O 1
ATOM 681 N N . TYR A 1 83 ? -10.978 1.647 -0.069 1.00 94.44 83 TYR A N 1
ATOM 682 C CA . TYR A 1 83 ? -10.714 2.730 -1.029 1.00 94.44 83 TYR A CA 1
ATOM 683 C C . TYR A 1 83 ? -9.233 3.112 -1.092 1.00 94.44 83 TYR A C 1
ATOM 685 O O . TYR A 1 83 ? -8.710 3.405 -2.167 1.00 94.44 83 TYR A O 1
ATOM 693 N N . GLY A 1 84 ? -8.542 3.071 0.048 1.00 95.00 84 GLY A N 1
ATOM 694 C CA . GLY A 1 84 ? -7.098 3.253 0.097 1.00 95.00 84 GLY A CA 1
ATOM 695 C C . GLY A 1 84 ? -6.344 2.187 -0.698 1.00 95.00 84 GLY A C 1
ATOM 696 O O . GLY A 1 84 ? -5.480 2.531 -1.499 1.00 95.00 84 GLY A O 1
ATOM 697 N N . CYS A 1 85 ? -6.710 0.911 -0.542 1.00 95.88 85 CYS A N 1
ATOM 698 C CA . CYS A 1 85 ? -6.145 -0.195 -1.320 1.00 95.88 85 CYS A CA 1
ATOM 699 C C . CYS A 1 85 ? -6.365 -0.020 -2.828 1.00 95.88 85 CYS A C 1
ATOM 701 O O . CYS A 1 85 ? -5.446 -0.282 -3.599 1.00 95.88 85 CYS A O 1
ATOM 703 N N . LEU A 1 86 ? -7.535 0.472 -3.248 1.00 96.75 86 LEU A N 1
ATOM 704 C CA . LEU A 1 86 ? -7.804 0.774 -4.656 1.00 96.75 86 LEU A CA 1
ATOM 705 C C . LEU A 1 86 ? -6.863 1.859 -5.198 1.00 96.75 86 LEU A C 1
ATOM 707 O O . LEU A 1 86 ? -6.280 1.683 -6.262 1.00 96.75 86 LEU A O 1
ATOM 711 N N . MET A 1 87 ? -6.687 2.964 -4.466 1.00 96.38 87 MET A N 1
ATOM 712 C CA . MET A 1 87 ? -5.792 4.047 -4.893 1.00 96.38 87 MET A CA 1
ATOM 713 C C . MET A 1 87 ? -4.334 3.589 -4.991 1.00 96.38 87 MET A C 1
ATOM 715 O O . MET A 1 87 ? -3.658 3.917 -5.961 1.00 96.38 87 MET A O 1
ATOM 719 N N . ILE A 1 88 ? -3.865 2.797 -4.021 1.00 96.62 88 ILE A N 1
ATOM 720 C CA . ILE A 1 88 ? -2.519 2.201 -4.041 1.00 96.62 88 ILE A CA 1
ATOM 721 C C . ILE A 1 88 ? -2.355 1.320 -5.287 1.00 96.62 88 ILE A C 1
ATOM 723 O O . ILE A 1 88 ? -1.422 1.525 -6.057 1.00 96.62 88 ILE A O 1
ATOM 727 N N . ALA A 1 89 ? -3.312 0.420 -5.546 1.00 96.31 89 ALA A N 1
ATOM 728 C CA . ALA A 1 89 ? -3.283 -0.453 -6.717 1.00 96.31 89 ALA A CA 1
ATOM 729 C C . ALA A 1 89 ? -3.233 0.329 -8.040 1.00 96.31 89 ALA A C 1
ATOM 731 O O . ALA A 1 89 ? -2.514 -0.062 -8.956 1.00 96.31 89 ALA A O 1
ATOM 732 N N . LEU A 1 90 ? -3.972 1.439 -8.147 1.00 95.81 90 LEU A N 1
ATOM 733 C CA . LEU A 1 90 ? -3.955 2.294 -9.337 1.00 95.81 90 LEU A CA 1
ATOM 734 C C . LEU A 1 90 ? -2.596 2.973 -9.538 1.00 95.81 90 LEU A C 1
ATOM 736 O O . LEU A 1 90 ? -2.096 3.007 -10.661 1.00 95.81 90 LEU A O 1
ATOM 740 N N . PHE A 1 91 ? -1.981 3.499 -8.477 1.00 95.75 91 PHE A N 1
ATOM 741 C CA . PHE A 1 91 ? -0.667 4.131 -8.591 1.00 95.75 91 PHE A CA 1
ATOM 742 C C . PHE A 1 91 ? 0.445 3.125 -8.891 1.00 95.75 91 PHE A C 1
ATOM 744 O O . PHE A 1 91 ? 1.307 3.429 -9.713 1.00 95.75 91 PHE A O 1
ATOM 751 N N . ASP A 1 92 ? 0.401 1.926 -8.311 1.00 94.25 92 ASP A N 1
ATOM 752 C CA . ASP A 1 92 ? 1.367 0.865 -8.619 1.00 94.25 92 ASP A CA 1
ATOM 753 C C . ASP A 1 92 ? 1.188 0.322 -10.043 1.00 94.25 92 ASP A C 1
ATOM 755 O O . ASP A 1 92 ? 2.169 0.037 -10.735 1.00 94.25 92 ASP A O 1
ATOM 759 N N . LEU A 1 93 ? -0.053 0.259 -10.538 1.00 93.56 93 LEU A N 1
ATOM 760 C CA . LEU A 1 93 ? -0.329 -0.071 -11.935 1.00 93.56 93 LEU A CA 1
ATOM 761 C C . LEU A 1 93 ? 0.280 0.970 -12.881 1.00 93.56 93 LEU A C 1
ATOM 763 O O . LEU A 1 93 ? 0.930 0.598 -13.856 1.00 93.56 93 LEU A O 1
ATOM 767 N N . LEU A 1 94 ? 0.118 2.264 -12.580 1.00 92.19 94 LEU A N 1
ATOM 768 C CA . LEU A 1 94 ? 0.741 3.340 -13.354 1.00 92.19 94 LEU A CA 1
ATOM 769 C C . LEU A 1 94 ? 2.270 3.258 -13.275 1.00 92.19 94 LEU A C 1
ATOM 771 O O . LEU A 1 94 ? 2.927 3.288 -14.311 1.00 92.19 94 LEU A O 1
ATOM 775 N N . HIS A 1 95 ? 2.842 3.082 -12.081 1.00 92.00 95 HIS A N 1
ATOM 776 C CA . HIS A 1 95 ? 4.280 2.872 -11.897 1.00 92.00 95 HIS A CA 1
ATOM 777 C C . HIS A 1 95 ? 4.813 1.754 -12.805 1.00 92.00 95 HIS A C 1
ATOM 779 O O . HIS A 1 95 ? 5.776 1.977 -13.544 1.00 92.00 95 HIS A O 1
ATOM 785 N N . THR A 1 96 ? 4.148 0.596 -12.789 1.00 90.94 96 THR A N 1
ATOM 786 C CA . THR A 1 96 ? 4.513 -0.589 -13.578 1.00 90.94 96 THR A CA 1
ATOM 787 C C . THR A 1 96 ? 4.376 -0.327 -15.077 1.00 90.94 96 THR A C 1
ATOM 789 O O . THR A 1 96 ? 5.266 -0.666 -15.854 1.00 90.94 96 THR A O 1
ATOM 792 N N . PHE A 1 97 ? 3.295 0.336 -15.495 1.00 88.62 97 PHE A N 1
ATOM 793 C CA . PHE A 1 97 ? 3.064 0.693 -16.894 1.00 88.62 97 PHE A CA 1
ATOM 794 C C . PHE A 1 97 ? 4.160 1.621 -17.441 1.00 88.62 97 PHE A C 1
ATOM 796 O O . PHE A 1 97 ? 4.709 1.368 -18.513 1.00 88.62 97 PHE A O 1
ATOM 803 N N . TYR A 1 98 ? 4.526 2.663 -16.685 1.00 86.88 98 TYR A N 1
ATOM 804 C CA . TYR A 1 98 ? 5.608 3.575 -17.067 1.00 86.88 98 TYR A CA 1
ATOM 805 C C . TYR A 1 98 ? 6.995 2.925 -16.951 1.00 86.88 98 TYR A C 1
ATOM 807 O O . TYR A 1 98 ? 7.889 3.299 -17.705 1.00 86.88 98 TYR A O 1
ATOM 815 N N . PHE A 1 99 ? 7.175 1.941 -16.063 1.00 84.12 99 PHE A N 1
ATOM 816 C CA . PHE A 1 99 ? 8.419 1.175 -15.928 1.00 84.12 99 PHE A CA 1
ATOM 817 C C . PHE A 1 99 ? 8.708 0.311 -17.166 1.00 84.12 99 PHE A C 1
ATOM 819 O O . PHE A 1 99 ? 9.838 0.282 -17.640 1.00 84.12 99 PHE A O 1
ATOM 826 N N . LEU A 1 100 ? 7.684 -0.342 -17.729 1.00 81.44 100 LEU A N 1
ATOM 827 C CA . LEU A 1 100 ? 7.812 -1.199 -18.918 1.00 81.44 100 LEU A CA 1
ATOM 828 C C . LEU A 1 100 ? 8.100 -0.425 -20.218 1.00 81.44 100 LEU A C 1
ATOM 830 O O . LEU A 1 100 ? 8.490 -1.038 -21.208 1.00 81.44 100 LEU A O 1
ATOM 834 N N . GLY A 1 101 ? 7.904 0.899 -20.240 1.00 71.19 101 GLY A N 1
ATOM 835 C CA . GLY A 1 101 ? 8.302 1.753 -21.366 1.00 71.19 101 GLY A CA 1
ATOM 836 C C . GLY A 1 101 ? 7.604 1.442 -22.699 1.00 71.19 101 GLY A C 1
ATOM 837 O O . GLY A 1 101 ? 8.214 1.617 -23.748 1.00 71.19 101 GLY A O 1
ATOM 838 N N . ILE A 1 102 ? 6.344 0.987 -22.672 1.00 63.91 102 ILE A N 1
ATOM 839 C CA . ILE A 1 102 ? 5.658 0.336 -23.809 1.00 63.91 102 ILE A CA 1
ATOM 840 C C . ILE A 1 102 ? 5.485 1.203 -25.084 1.00 63.91 102 ILE A C 1
ATOM 842 O O . ILE A 1 102 ? 5.072 0.646 -26.091 1.00 63.91 102 ILE A O 1
ATOM 846 N N . ASP A 1 103 ? 5.839 2.500 -25.145 1.00 55.31 103 ASP A N 1
ATOM 847 C CA . ASP A 1 103 ? 5.554 3.284 -26.375 1.00 55.31 103 ASP A CA 1
ATOM 848 C C . ASP A 1 103 ? 6.339 4.603 -26.648 1.00 55.31 103 ASP A C 1
ATOM 850 O O . ASP A 1 103 ? 5.843 5.454 -27.386 1.00 55.31 103 ASP A O 1
ATOM 854 N N . SER A 1 104 ? 7.528 4.887 -26.073 1.00 54.22 104 SER A N 1
ATOM 855 C CA . SER A 1 104 ? 8.113 6.257 -26.192 1.00 54.22 104 SER A CA 1
ATOM 856 C C . SER A 1 104 ? 9.582 6.408 -25.720 1.00 54.22 104 SER A C 1
ATOM 858 O O . SER A 1 104 ? 10.082 5.522 -25.027 1.00 54.22 104 SER A O 1
ATOM 860 N N . PRO A 1 105 ? 10.309 7.507 -26.052 1.00 61.28 105 PRO A N 1
ATOM 861 C CA . PRO A 1 105 ? 11.669 7.800 -25.575 1.00 61.28 105 PRO A CA 1
ATOM 862 C C . PRO A 1 105 ? 11.909 7.562 -24.071 1.00 61.28 105 PRO A C 1
ATOM 864 O O . PRO A 1 105 ? 11.315 8.200 -23.200 1.00 61.28 105 PRO A O 1
ATOM 867 N N . TYR A 1 106 ? 12.881 6.687 -23.801 1.00 63.12 106 TYR A N 1
ATOM 868 C CA . TYR A 1 106 ? 13.246 6.096 -22.504 1.00 63.12 106 TYR A CA 1
ATOM 869 C C . TYR A 1 106 ? 13.417 7.074 -21.319 1.00 63.12 106 TYR A C 1
ATOM 871 O O . TYR A 1 106 ? 13.175 6.694 -20.176 1.00 63.12 106 TYR A O 1
ATOM 879 N N . SER A 1 107 ? 13.847 8.323 -21.538 1.00 65.62 107 SER A N 1
ATOM 880 C CA . SER A 1 107 ? 14.255 9.219 -20.438 1.00 65.62 107 SER A CA 1
ATOM 881 C C . SER A 1 107 ? 13.094 9.847 -19.662 1.00 65.62 107 SER A C 1
ATOM 883 O O . SER A 1 107 ? 13.220 10.091 -18.465 1.00 65.62 107 SER A O 1
ATOM 885 N N . ILE A 1 108 ? 11.956 10.094 -20.314 1.00 68.50 108 ILE A N 1
ATOM 886 C CA . ILE A 1 108 ? 10.801 10.766 -19.698 1.00 68.50 108 ILE A CA 1
ATOM 887 C C . ILE A 1 108 ? 10.001 9.789 -18.810 1.00 68.50 108 ILE A C 1
ATOM 889 O O . ILE A 1 108 ? 9.414 10.180 -17.803 1.00 68.50 108 ILE A O 1
ATOM 893 N N . TYR A 1 109 ? 10.014 8.498 -19.144 1.00 69.00 109 TYR A N 1
ATOM 894 C CA . TYR A 1 109 ? 9.188 7.471 -18.500 1.00 69.00 109 TYR A CA 1
ATOM 895 C C . TYR A 1 109 ? 9.731 7.022 -17.145 1.00 69.00 109 TYR A C 1
ATOM 897 O O . TYR A 1 109 ? 8.948 6.771 -16.230 1.00 69.00 109 TYR A O 1
ATOM 905 N N . ILE A 1 110 ? 11.057 6.996 -16.984 1.00 74.69 110 ILE A N 1
ATOM 906 C CA . ILE A 1 110 ? 11.693 6.674 -15.700 1.00 74.69 110 ILE A CA 1
ATOM 907 C C . ILE A 1 110 ? 11.290 7.705 -14.635 1.00 74.69 110 ILE A C 1
ATOM 909 O O . ILE A 1 110 ? 10.958 7.327 -13.513 1.00 74.69 110 ILE A O 1
ATOM 913 N N . ASP A 1 111 ? 11.231 8.992 -14.994 1.00 83.25 111 ASP A N 1
ATOM 914 C CA . ASP A 1 111 ? 10.799 10.053 -14.077 1.00 83.25 111 ASP A CA 1
ATOM 915 C C . ASP A 1 111 ? 9.332 9.858 -13.648 1.00 83.25 111 ASP A C 1
ATOM 917 O O . ASP A 1 111 ? 9.017 9.872 -12.458 1.00 83.25 111 ASP A O 1
ATOM 921 N N . TYR A 1 112 ? 8.427 9.567 -14.590 1.00 86.12 112 TYR A N 1
ATOM 922 C CA . TYR A 1 112 ? 7.028 9.274 -14.255 1.00 86.12 112 TYR A CA 1
ATOM 923 C C . TYR A 1 112 ? 6.867 8.009 -13.411 1.00 86.12 112 TYR A C 1
ATOM 925 O O . TYR A 1 112 ? 6.136 8.031 -12.420 1.00 86.12 112 TYR A O 1
ATOM 933 N N . SER A 1 113 ? 7.568 6.930 -13.757 1.00 89.06 113 SER A N 1
ATOM 934 C CA . SER A 1 113 ? 7.533 5.675 -13.006 1.00 89.06 113 SER A CA 1
ATOM 935 C C . SER A 1 113 ? 7.952 5.891 -11.548 1.00 89.06 113 SER A C 1
ATOM 937 O O . SER A 1 113 ? 7.236 5.470 -10.635 1.00 89.06 113 SER A O 1
ATOM 939 N N . ILE A 1 114 ? 9.043 6.626 -11.308 1.00 88.75 114 ILE A N 1
ATOM 940 C CA . ILE A 1 114 ? 9.512 6.959 -9.955 1.00 88.75 114 ILE A CA 1
ATOM 941 C C . ILE A 1 114 ? 8.495 7.843 -9.222 1.00 88.75 114 ILE A C 1
ATOM 943 O O . ILE A 1 114 ? 8.208 7.609 -8.046 1.00 88.75 114 ILE A O 1
ATOM 947 N N . ARG A 1 115 ? 7.904 8.837 -9.894 1.00 93.06 115 ARG A N 1
ATOM 948 C CA . ARG A 1 115 ? 6.879 9.705 -9.289 1.00 93.06 115 ARG A CA 1
ATOM 949 C C . ARG A 1 115 ? 5.655 8.912 -8.838 1.00 93.06 115 ARG A C 1
ATOM 951 O O . ARG A 1 115 ? 5.201 9.112 -7.713 1.00 93.06 115 ARG A O 1
ATOM 958 N N . PHE A 1 116 ? 5.146 7.999 -9.666 1.00 93.19 116 PHE A N 1
ATOM 959 C CA . PHE A 1 116 ? 4.011 7.149 -9.294 1.00 93.19 116 PHE A CA 1
ATOM 960 C C . PHE A 1 116 ? 4.348 6.198 -8.146 1.00 93.19 116 PHE A C 1
ATOM 962 O O . PHE A 1 116 ? 3.543 6.068 -7.225 1.00 93.19 116 PHE A O 1
ATOM 969 N N . TRP A 1 117 ? 5.555 5.627 -8.132 1.00 93.00 117 TRP A N 1
ATOM 970 C CA . TRP A 1 117 ? 6.031 4.814 -7.011 1.00 93.00 117 TRP A CA 1
ATOM 971 C C . TRP A 1 117 ? 6.034 5.599 -5.694 1.00 93.00 117 TRP A C 1
ATOM 973 O O . TRP A 1 117 ? 5.498 5.143 -4.682 1.00 93.00 117 TRP A O 1
ATOM 983 N N . ILE A 1 118 ? 6.567 6.824 -5.709 1.00 93.44 118 ILE A N 1
ATOM 984 C CA . ILE A 1 118 ? 6.586 7.702 -4.534 1.00 93.44 118 ILE A CA 1
ATOM 985 C C . ILE A 1 118 ? 5.156 8.024 -4.078 1.00 93.44 118 ILE A C 1
ATOM 987 O O . ILE A 1 118 ? 4.839 7.876 -2.896 1.00 93.44 118 ILE A O 1
ATOM 991 N N . ILE A 1 119 ? 4.274 8.418 -5.003 1.00 96.00 119 ILE A N 1
ATOM 992 C CA . ILE A 1 119 ? 2.872 8.742 -4.701 1.00 96.00 119 ILE A CA 1
ATOM 993 C C . ILE A 1 119 ? 2.143 7.536 -4.096 1.00 96.00 119 ILE A C 1
ATOM 995 O O . ILE A 1 119 ? 1.412 7.703 -3.117 1.00 96.00 119 ILE A O 1
ATOM 999 N N . SER A 1 120 ? 2.372 6.326 -4.611 1.00 94.75 120 SER A N 1
ATOM 1000 C CA . SER A 1 120 ? 1.797 5.093 -4.063 1.00 94.75 120 SER A CA 1
ATOM 1001 C C . SER A 1 120 ? 2.207 4.875 -2.602 1.00 94.75 120 SER A C 1
ATOM 1003 O O . SER A 1 120 ? 1.355 4.696 -1.726 1.00 94.75 120 SER A O 1
ATOM 1005 N N . ARG A 1 121 ? 3.504 5.012 -2.286 1.00 93.88 121 ARG A N 1
ATOM 1006 C CA . ARG A 1 121 ? 4.014 4.859 -0.910 1.00 93.88 121 ARG A CA 1
ATOM 1007 C C . ARG A 1 121 ? 3.475 5.923 0.039 1.00 93.88 121 ARG A C 1
ATOM 1009 O O . ARG A 1 121 ? 3.059 5.592 1.150 1.00 93.88 121 ARG A O 1
ATOM 1016 N N . PHE A 1 122 ? 3.408 7.181 -0.392 1.00 95.50 122 PHE A N 1
ATOM 1017 C CA . PHE A 1 122 ? 2.770 8.234 0.404 1.00 95.50 122 PHE A CA 1
ATOM 1018 C C . PHE A 1 122 ? 1.287 7.945 0.644 1.00 95.50 122 PHE A C 1
ATOM 1020 O O . PHE A 1 122 ? 0.814 8.072 1.774 1.00 95.50 122 PHE A O 1
ATOM 1027 N N . THR A 1 123 ? 0.569 7.489 -0.381 1.00 95.12 123 THR A N 1
ATOM 1028 C CA . THR A 1 123 ? -0.837 7.085 -0.260 1.00 95.12 123 THR A CA 1
ATOM 1029 C C . THR A 1 123 ? -1.000 5.963 0.763 1.00 95.12 123 THR A C 1
ATOM 1031 O O . THR A 1 123 ? -1.856 6.063 1.642 1.00 95.12 123 THR A O 1
ATOM 1034 N N . GLN A 1 124 ? -0.137 4.943 0.732 1.00 94.19 124 GLN A N 1
ATOM 1035 C CA . GLN A 1 124 ? -0.146 3.844 1.699 1.00 94.19 124 GLN A CA 1
ATOM 1036 C C . GLN A 1 124 ? 0.016 4.337 3.143 1.00 94.19 124 GLN A C 1
ATOM 1038 O O . GLN A 1 124 ? -0.745 3.934 4.027 1.00 94.19 124 GLN A O 1
ATOM 1043 N N . VAL A 1 125 ? 0.964 5.247 3.384 1.00 95.12 125 VAL A N 1
ATOM 1044 C CA . VAL A 1 125 ? 1.197 5.831 4.713 1.00 95.12 125 VAL A CA 1
ATOM 1045 C C . VAL A 1 125 ? 0.001 6.667 5.172 1.00 95.12 125 VAL A C 1
ATOM 1047 O O . VAL A 1 125 ? -0.433 6.532 6.316 1.00 95.12 125 VAL A O 1
ATOM 1050 N N . ILE A 1 126 ? -0.564 7.501 4.295 1.00 94.88 126 ILE A N 1
ATOM 1051 C CA . ILE A 1 126 ? -1.721 8.351 4.612 1.00 94.88 126 ILE A CA 1
ATOM 1052 C C . ILE A 1 126 ? -2.943 7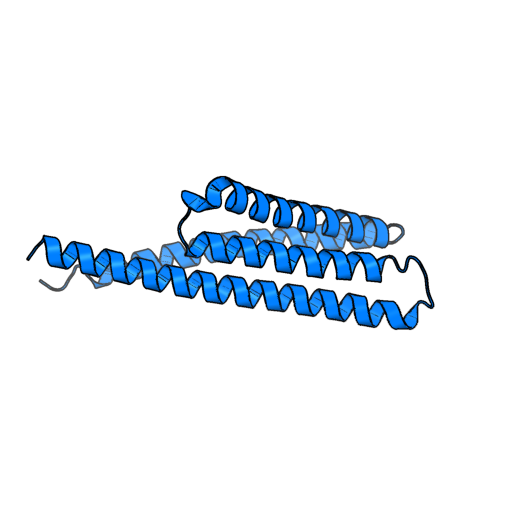.494 4.958 1.00 94.88 126 ILE A C 1
ATOM 1054 O O . ILE A 1 126 ? -3.584 7.720 5.985 1.00 94.88 126 ILE A O 1
ATOM 1058 N N . VAL A 1 127 ? -3.244 6.483 4.140 1.00 94.50 127 VAL A N 1
ATOM 1059 C CA . VAL A 1 127 ? -4.358 5.552 4.370 1.00 94.50 127 VAL A CA 1
ATOM 1060 C C . VAL A 1 127 ? -4.197 4.849 5.714 1.00 94.50 127 VAL A C 1
ATOM 1062 O O . VAL A 1 127 ? -5.135 4.834 6.512 1.00 94.50 127 VAL A O 1
ATOM 1065 N N . LEU A 1 128 ? -3.003 4.319 5.999 1.00 93.06 128 LEU A N 1
ATOM 1066 C CA . LEU A 1 128 ? -2.731 3.624 7.254 1.00 93.06 128 LEU A CA 1
ATOM 1067 C C . LEU A 1 128 ? -2.857 4.564 8.460 1.00 93.06 128 LEU A C 1
ATOM 1069 O O . LEU A 1 128 ? -3.450 4.195 9.475 1.00 93.06 128 LEU A O 1
ATOM 1073 N N . LEU A 1 129 ? -2.352 5.794 8.345 1.00 92.62 129 LEU A N 1
ATOM 1074 C CA . LEU A 1 129 ? -2.452 6.799 9.398 1.00 92.62 129 LEU A CA 1
ATOM 1075 C C . LEU A 1 129 ? -3.913 7.123 9.720 1.00 92.62 129 LEU A C 1
ATOM 1077 O O . LEU A 1 129 ? -4.299 7.148 10.891 1.00 92.62 129 LEU A O 1
ATOM 1081 N N . ILE A 1 130 ? -4.734 7.363 8.698 1.00 92.31 130 ILE A N 1
ATOM 1082 C CA . ILE A 1 130 ? -6.147 7.682 8.907 1.00 92.31 130 ILE A CA 1
ATOM 1083 C C . ILE A 1 130 ? -6.886 6.464 9.479 1.00 92.31 130 ILE A C 1
ATOM 1085 O O . ILE A 1 130 ? -7.648 6.623 10.432 1.00 92.31 130 ILE A O 1
ATOM 1089 N N . TYR A 1 131 ? -6.609 5.255 8.984 1.00 91.50 131 TYR A N 1
ATOM 1090 C CA . TYR A 1 131 ? -7.196 4.019 9.505 1.00 91.50 131 TYR A CA 1
ATOM 1091 C C . TYR A 1 131 ? -6.899 3.823 11.001 1.00 91.50 131 TYR A C 1
ATOM 1093 O O . TYR A 1 131 ? -7.815 3.624 11.800 1.00 91.50 131 TYR A O 1
ATOM 1101 N N . VAL A 1 132 ? -5.639 3.984 11.419 1.00 90.88 132 VAL A N 1
ATOM 1102 C CA . VAL A 1 132 ? -5.244 3.898 12.837 1.00 90.88 132 VAL A CA 1
ATOM 1103 C C . VAL A 1 132 ? -5.949 4.963 13.682 1.00 90.88 132 VAL A C 1
ATOM 1105 O O . VAL A 1 132 ? -6.353 4.693 14.816 1.00 90.88 132 VAL A O 1
ATOM 1108 N N . ARG A 1 133 ? -6.126 6.181 13.154 1.00 89.81 133 ARG A N 1
ATOM 1109 C CA . ARG A 1 133 ? -6.864 7.239 13.862 1.00 89.81 133 ARG A CA 1
ATOM 1110 C C . ARG A 1 133 ? -8.339 6.888 14.033 1.00 89.81 133 ARG A C 1
ATOM 1112 O O . ARG A 1 133 ? -8.863 7.091 15.125 1.00 89.81 133 ARG A O 1
ATOM 1119 N N . GLN A 1 134 ? -8.990 6.357 13.001 1.00 89.31 134 GLN A N 1
ATOM 1120 C CA . GLN A 1 134 ? -10.399 5.966 13.068 1.00 89.31 134 GLN A CA 1
ATOM 1121 C C . GLN A 1 134 ? -10.627 4.789 14.024 1.00 89.31 134 GLN A C 1
ATOM 1123 O O . GLN A 1 134 ? -11.559 4.839 14.826 1.00 89.31 134 GLN A O 1
ATOM 1128 N N . LEU A 1 135 ? -9.728 3.798 14.040 1.00 87.94 135 LEU A N 1
ATOM 1129 C CA . LEU A 1 135 ? -9.775 2.702 15.014 1.00 87.94 135 LEU A CA 1
ATOM 1130 C C . LEU A 1 135 ? -9.736 3.212 16.461 1.00 87.94 135 LEU A C 1
ATOM 1132 O O . LEU A 1 135 ? -10.575 2.827 17.272 1.00 87.94 135 LEU A O 1
ATOM 1136 N N . LYS A 1 136 ? -8.817 4.136 16.775 1.00 86.81 136 LYS A N 1
ATOM 1137 C CA . LYS A 1 136 ? -8.719 4.731 18.120 1.00 86.81 136 LYS A CA 1
ATOM 1138 C C . LYS A 1 136 ? -9.970 5.515 18.521 1.00 86.81 136 LYS A C 1
ATOM 1140 O O . LYS A 1 136 ? -10.278 5.602 19.707 1.00 86.81 136 LYS A O 1
ATOM 1145 N N . ILE A 1 137 ? -10.658 6.141 17.565 1.00 86.00 137 ILE A N 1
ATOM 1146 C CA . ILE A 1 137 ? -11.915 6.854 17.832 1.00 86.00 137 ILE A CA 1
ATOM 1147 C C . ILE A 1 137 ? -13.021 5.842 18.146 1.00 86.00 137 ILE A C 1
ATOM 1149 O O . ILE A 1 137 ? -13.661 5.959 19.189 1.00 86.00 137 ILE A O 1
ATOM 1153 N N . SER A 1 138 ? -13.162 4.808 17.313 1.00 83.19 138 SER A N 1
ATOM 1154 C CA . SER A 1 138 ? -14.159 3.749 17.495 1.00 83.19 138 SER A CA 1
ATOM 1155 C C . SER A 1 138 ? -14.001 3.012 18.832 1.00 83.19 138 SER A C 1
ATOM 1157 O O . SER A 1 138 ? -14.994 2.728 19.498 1.00 83.19 138 SER A O 1
ATOM 1159 N N . GLU A 1 139 ? -12.766 2.742 19.265 1.00 85.06 139 GLU A N 1
ATOM 1160 C CA . GLU A 1 139 ? -12.481 2.107 20.558 1.00 85.06 139 GLU A CA 1
ATOM 1161 C C . GLU A 1 139 ? -12.900 2.997 21.741 1.00 85.06 139 GLU A C 1
ATOM 1163 O O . GLU A 1 139 ? -13.553 2.540 22.683 1.00 85.06 139 GLU A O 1
ATOM 1168 N N . LYS A 1 140 ? -12.580 4.297 21.681 1.00 85.19 140 LYS A N 1
ATOM 1169 C CA . LYS A 1 140 ? -12.958 5.259 22.728 1.00 85.19 140 LYS A CA 1
ATOM 1170 C C . LYS A 1 140 ? -14.472 5.388 22.875 1.00 85.19 140 LYS A C 1
ATOM 1172 O O . LYS A 1 140 ? -14.956 5.545 23.995 1.00 85.19 140 LYS A O 1
ATOM 1177 N N . GLU A 1 141 ? -15.211 5.345 21.771 1.00 85.88 141 GLU A N 1
ATOM 1178 C CA . GLU A 1 141 ? -16.675 5.396 21.783 1.00 85.88 141 GLU A CA 1
ATOM 1179 C C . GLU A 1 141 ? -17.281 4.143 22.425 1.00 85.88 141 GLU A C 1
ATOM 1181 O O . GLU A 1 141 ? -18.124 4.271 23.314 1.00 85.88 141 GLU A O 1
ATOM 1186 N N . ALA A 1 142 ? -16.783 2.951 22.082 1.00 84.69 142 ALA A N 1
ATOM 1187 C CA . ALA A 1 142 ? -17.231 1.696 22.688 1.00 84.69 142 ALA A CA 1
ATOM 1188 C C . ALA A 1 142 ? -17.024 1.674 24.215 1.00 84.69 142 ALA A C 1
ATOM 1190 O O . ALA A 1 142 ? -17.919 1.285 24.971 1.00 84.69 142 ALA A O 1
ATOM 1191 N N . ILE A 1 143 ? -15.874 2.167 24.692 1.00 88.44 143 ILE A N 1
ATOM 1192 C CA . ILE A 1 143 ? -15.585 2.264 26.130 1.00 88.44 143 ILE A CA 1
ATOM 1193 C C . ILE A 1 143 ? -16.570 3.215 26.828 1.00 88.44 143 ILE A C 1
ATOM 1195 O O . ILE A 1 143 ? -17.076 2.882 27.901 1.00 88.44 143 ILE A O 1
ATOM 1199 N N . ARG A 1 144 ? -16.885 4.377 26.234 1.00 88.06 144 ARG A N 1
ATOM 1200 C CA . ARG A 1 144 ? -17.840 5.339 26.821 1.00 88.06 144 ARG A CA 1
ATOM 1201 C C . ARG A 1 144 ? -19.239 4.748 26.972 1.00 88.06 144 ARG A C 1
ATOM 1203 O O . ARG A 1 144 ? -19.843 4.932 28.026 1.00 88.06 144 ARG A O 1
ATOM 1210 N N . ILE A 1 145 ? -19.727 4.031 25.959 1.00 88.81 145 ILE A N 1
ATOM 1211 C CA . ILE A 1 145 ? -21.060 3.409 25.980 1.00 88.81 145 ILE A CA 1
ATOM 1212 C C . ILE A 1 145 ? -21.146 2.378 27.114 1.00 88.81 145 ILE A C 1
ATOM 1214 O O . ILE A 1 145 ? -22.040 2.463 27.953 1.00 88.81 145 ILE A O 1
ATOM 1218 N N . SER A 1 146 ? -20.147 1.497 27.239 1.00 89.12 146 SER A N 1
ATOM 1219 C CA . SER A 1 146 ? -20.122 0.477 28.303 1.00 89.12 146 SER A CA 1
ATOM 1220 C C . SER A 1 146 ? -20.057 1.044 29.730 1.00 89.12 146 SER A C 1
ATOM 1222 O O . SER A 1 146 ? -20.421 0.362 30.689 1.00 89.12 146 SER A O 1
ATOM 1224 N N . LYS A 1 147 ? -19.579 2.287 29.894 1.00 85.31 147 LYS A N 1
ATOM 1225 C CA . LYS A 1 147 ? -19.545 2.979 31.189 1.00 85.31 147 LYS A CA 1
ATOM 1226 C C . LYS A 1 147 ? -20.906 3.578 31.554 1.00 85.31 147 LYS A C 1
ATOM 1228 O O . LYS A 1 147 ? -21.244 3.587 32.732 1.00 85.31 147 LYS A O 1
ATOM 1233 N N . HIS A 1 148 ? -21.668 4.053 30.569 1.00 82.06 148 HIS A N 1
ATOM 1234 C CA . HIS A 1 148 ? -23.013 4.590 30.785 1.00 82.06 148 HIS A CA 1
ATOM 1235 C C . HIS A 1 148 ? -24.048 3.500 31.090 1.00 82.06 148 HIS A C 1
ATOM 1237 O O . HIS A 1 148 ? -24.920 3.745 31.908 1.00 82.06 148 HIS A O 1
ATOM 1243 N N . GLU A 1 149 ? -23.932 2.298 30.517 1.00 81.50 149 GLU A N 1
ATOM 1244 C CA . GLU A 1 149 ? -24.841 1.176 30.836 1.00 81.50 149 GLU A CA 1
ATOM 1245 C C . GLU A 1 149 ? -24.665 0.610 32.257 1.00 81.50 149 GLU A C 1
ATOM 1247 O O . GLU A 1 149 ? -25.525 -0.119 32.745 1.00 81.50 149 GLU A O 1
ATOM 1252 N N . LYS A 1 150 ? -23.538 0.903 32.918 1.00 76.12 150 LYS A N 1
ATOM 1253 C CA . LYS A 1 150 ? -23.216 0.407 34.268 1.00 76.12 150 LYS A CA 1
ATOM 1254 C C . LYS A 1 150 ? -23.470 1.425 35.387 1.00 76.12 150 LYS A C 1
ATOM 1256 O O . LYS A 1 150 ? -23.204 1.096 36.542 1.00 76.12 150 LYS A O 1
ATOM 1261 N N . SER A 1 151 ? -23.904 2.641 35.051 1.00 66.38 151 SER A N 1
ATOM 1262 C CA . SER A 1 151 ? -24.240 3.716 35.996 1.00 66.38 151 SER A CA 1
ATOM 1263 C C . SER A 1 151 ? -25.745 3.871 36.132 1.00 66.38 151 SER A C 1
ATOM 1265 O O . SER A 1 151 ? -26.128 4.421 37.186 1.00 66.38 151 SER A O 1
#

Secondary structure (DSSP, 8-state):
--SHHHHHHHHHHHHHHHHHHHHHHHHHHHHHHHHHHHHHTGGGHHHHHHHHHHHHHHHHHHHHHHHHHTTTTS-HHHHHHHHHHHHHHHHHHHHHHHHTTTTS-HHHHHHHHHHHHHHHHHHHHHHHHHHHHHHHHHHHHHHHHHHHTT-

Foldseek 3Di:
DPPPPVVVVVVVVVVVVVVVVVVVVVVVVVVVVVVVCCVVPVVCNLVVVLVVLVVLLVVLQVLLVVCVVCVVVDDPLSNLLSVLSNLLSVLSVLLNVLSVVPDDDNPVSPVRSVVSVVVSVVSVVVSVVVSVVVVVVVVVVVVVVVVVVVD

pLDDT: mean 83.13, std 12.49, range [47.12, 96.75]

Sequence (151 aa):
MSGSISDNDNKSCNNLWQILFRSLLSVIALVPLLIFISVKFNNYLDLYHTVLELIFIFIALFAFFFIWLNYEKISSCYRMLGYGCLMIALFDLLHTFYFLGIDSPYSIYIDYSIRFWIISRFTQVIVLLIYVRQLKISEKEAIRISKHEKS